Protein AF-A0A495V5G3-F1 (afdb_monomer_lite)

Organism: NCBI:txid69360

pLDDT: mean 82.04, std 15.67, range [50.41, 95.31]

Sequence (88 aa):
MPKTIFPVGERLYLEVRIGFLRREQTLSGWCRERGIAPCNARQALIGSWRGPKGQALKSELIQASGVEPLVVVPSDTDSLAEPGQAGQ

Structure (mmCIF, N/CA/C/O backbone):
data_AF-A0A495V5G3-F1
#
_entry.id   AF-A0A495V5G3-F1
#
loop_
_atom_site.group_PDB
_atom_site.id
_atom_site.type_symbol
_atom_site.label_atom_id
_atom_site.label_alt_id
_atom_site.label_comp_id
_atom_site.label_asym_id
_atom_site.label_entity_id
_atom_site.label_seq_id
_atom_site.pdbx_PDB_ins_code
_atom_site.Cartn_x
_atom_site.Cartn_y
_atom_site.Cartn_z
_atom_site.occupancy
_atom_site.B_iso_or_equiv
_atom_site.auth_seq_id
_atom_site.auth_comp_id
_atom_site.auth_asym_id
_atom_site.auth_atom_id
_atom_site.pdbx_PDB_model_num
ATOM 1 N N . MET A 1 1 ? -6.871 0.830 -28.572 1.00 53.84 1 MET A N 1
ATOM 2 C CA . MET A 1 1 ? -7.413 0.899 -27.193 1.00 53.84 1 MET A CA 1
ATOM 3 C C . MET A 1 1 ? -6.267 1.280 -26.266 1.00 53.84 1 MET A C 1
ATOM 5 O O . MET A 1 1 ? -5.238 0.616 -26.363 1.00 53.84 1 MET A O 1
ATOM 9 N N . PRO A 1 2 ? -6.374 2.337 -25.441 1.00 60.06 2 PRO A N 1
ATOM 10 C CA . PRO A 1 2 ? -5.305 2.688 -24.509 1.00 60.06 2 PRO A CA 1
ATOM 11 C C . PRO A 1 2 ? -5.107 1.552 -23.503 1.00 60.06 2 PRO A C 1
ATOM 13 O O . PRO A 1 2 ? -6.079 1.020 -22.960 1.00 60.06 2 PRO A O 1
ATOM 16 N N . LYS A 1 3 ? -3.853 1.149 -23.280 1.00 63.22 3 LYS A N 1
ATOM 17 C CA . LYS A 1 3 ? -3.539 0.114 -22.297 1.00 63.22 3 LYS A CA 1
ATOM 18 C C . LYS A 1 3 ? -3.297 0.782 -20.954 1.00 63.22 3 LYS A C 1
ATOM 20 O O . LYS A 1 3 ? -2.365 1.560 -20.776 1.00 63.22 3 LYS A O 1
ATOM 25 N N . THR A 1 4 ? -4.151 0.437 -20.010 1.00 68.94 4 THR A N 1
ATOM 26 C CA . THR A 1 4 ? -4.070 0.849 -18.617 1.00 68.94 4 THR A CA 1
ATOM 27 C C . THR A 1 4 ? -2.943 0.075 -17.930 1.00 68.94 4 THR A C 1
ATOM 29 O O . THR A 1 4 ? -3.039 -1.146 -17.782 1.00 68.94 4 THR A O 1
ATOM 32 N N . ILE A 1 5 ? -1.855 0.750 -17.547 1.00 71.00 5 ILE A N 1
ATOM 33 C CA . ILE A 1 5 ? -0.681 0.116 -16.929 1.00 71.00 5 ILE A CA 1
ATOM 34 C C . ILE A 1 5 ? -0.450 0.729 -15.551 1.00 71.00 5 ILE A C 1
ATOM 36 O O . ILE A 1 5 ? -0.238 1.928 -15.406 1.00 71.00 5 ILE A O 1
ATOM 40 N N . PHE A 1 6 ? -0.447 -0.103 -14.515 1.00 70.69 6 PHE A N 1
ATOM 41 C CA . PHE A 1 6 ? 0.012 0.330 -13.200 1.00 70.69 6 PHE A CA 1
ATOM 42 C C . PHE A 1 6 ? 1.541 0.246 -13.123 1.00 70.69 6 PHE A C 1
ATOM 44 O O . PHE A 1 6 ? 2.120 -0.696 -13.677 1.00 70.69 6 PHE A O 1
ATOM 51 N N . PRO A 1 7 ? 2.209 1.171 -12.406 1.00 73.12 7 PRO A N 1
ATOM 52 C CA . PRO A 1 7 ? 3.618 1.004 -12.082 1.00 73.12 7 PRO A CA 1
ATOM 53 C C . PRO A 1 7 ? 3.838 -0.334 -11.364 1.00 73.12 7 PRO A C 1
ATOM 55 O O . PRO A 1 7 ? 2.939 -0.873 -10.717 1.00 73.12 7 PRO A O 1
ATOM 58 N N . VAL A 1 8 ? 5.036 -0.898 -11.497 1.00 77.12 8 VAL A N 1
ATOM 59 C CA . VAL A 1 8 ? 5.399 -2.195 -10.908 1.00 77.12 8 VAL A CA 1
ATOM 60 C C . VAL A 1 8 ? 6.473 -2.025 -9.837 1.00 77.12 8 VAL A C 1
ATOM 62 O O . VAL A 1 8 ? 7.218 -1.044 -9.834 1.00 77.12 8 VAL A O 1
ATOM 65 N N . GLY A 1 9 ? 6.566 -2.990 -8.922 1.00 86.19 9 GLY A N 1
ATOM 66 C CA . GLY A 1 9 ? 7.667 -3.048 -7.964 1.00 86.19 9 GLY A CA 1
ATOM 67 C C . GLY A 1 9 ? 7.641 -1.920 -6.927 1.00 86.19 9 GLY A C 1
ATOM 68 O O . GLY A 1 9 ? 6.590 -1.539 -6.409 1.00 86.19 9 GLY A O 1
ATOM 69 N N . GLU A 1 10 ? 8.825 -1.382 -6.631 1.00 88.31 10 GLU A N 1
ATOM 70 C CA . GLU A 1 10 ? 9.044 -0.288 -5.672 1.00 88.31 10 GLU A CA 1
ATOM 71 C C . GLU A 1 10 ? 8.214 0.961 -6.013 1.00 88.31 10 GLU A C 1
ATOM 73 O O . GLU A 1 10 ? 7.691 1.631 -5.122 1.00 88.31 10 GLU A O 1
ATOM 78 N N . ARG A 1 11 ? 8.040 1.254 -7.311 1.00 89.75 11 ARG A N 1
ATOM 79 C CA . ARG A 1 11 ? 7.304 2.439 -7.758 1.00 89.75 11 ARG A CA 1
ATOM 80 C C . ARG A 1 11 ? 5.834 2.362 -7.364 1.00 89.75 11 ARG A C 1
ATOM 82 O O . ARG A 1 11 ? 5.305 3.336 -6.843 1.00 89.75 11 ARG A O 1
ATOM 89 N N . LEU A 1 12 ? 5.201 1.200 -7.535 1.00 90.06 12 LEU A N 1
ATOM 90 C CA . LEU A 1 12 ? 3.813 0.996 -7.118 1.00 90.06 12 LEU A CA 1
ATOM 91 C C . LEU A 1 12 ? 3.635 1.218 -5.618 1.00 90.06 12 LEU A C 1
ATOM 93 O O . LEU A 1 12 ? 2.679 1.853 -5.189 1.00 90.06 12 LEU A O 1
ATOM 97 N N . TYR A 1 13 ? 4.575 0.709 -4.822 1.00 92.19 13 TYR A N 1
ATOM 98 C CA . TYR A 1 13 ? 4.552 0.878 -3.375 1.00 92.19 13 TYR A CA 1
ATOM 99 C C . TYR A 1 13 ? 4.596 2.356 -2.963 1.00 92.19 13 TYR A C 1
ATOM 101 O O . TYR A 1 13 ? 3.839 2.769 -2.082 1.00 92.19 13 TYR A O 1
ATOM 109 N N . LEU A 1 14 ? 5.440 3.162 -3.612 1.00 92.31 14 LEU A N 1
ATOM 110 C CA . LEU A 1 14 ? 5.522 4.599 -3.348 1.00 92.31 14 LEU A CA 1
ATOM 111 C C . LEU A 1 14 ? 4.238 5.334 -3.745 1.00 92.31 14 LEU A C 1
ATOM 113 O O . LEU A 1 14 ? 3.713 6.086 -2.927 1.00 92.31 14 LEU A O 1
ATOM 117 N N . GLU A 1 15 ? 3.699 5.079 -4.940 1.00 92.44 15 GLU A N 1
ATOM 118 C CA . GLU A 1 15 ? 2.446 5.706 -5.395 1.00 92.44 15 GLU A CA 1
ATOM 119 C C . GLU A 1 15 ? 1.281 5.367 -4.454 1.00 92.44 15 GLU A C 1
ATOM 121 O O . GLU A 1 15 ? 0.531 6.252 -4.047 1.00 92.44 15 GLU A O 1
ATOM 126 N N . VAL A 1 16 ? 1.180 4.108 -4.012 1.00 93.69 16 VAL A N 1
ATOM 127 C CA . VAL A 1 16 ? 0.157 3.680 -3.045 1.00 93.69 16 VAL A CA 1
ATOM 128 C C . VAL A 1 16 ? 0.306 4.428 -1.722 1.00 93.69 16 VAL A C 1
ATOM 130 O O . VAL A 1 16 ? -0.683 4.916 -1.175 1.00 93.69 16 VAL A O 1
ATOM 133 N N . ARG A 1 17 ? 1.533 4.586 -1.210 1.00 93.38 17 ARG A N 1
ATOM 134 C CA . ARG A 1 17 ? 1.775 5.372 0.011 1.00 93.38 17 ARG A CA 1
ATOM 135 C C . ARG A 1 17 ? 1.379 6.835 -0.153 1.00 93.38 17 ARG A C 1
ATOM 137 O O . ARG A 1 17 ? 0.765 7.383 0.757 1.00 93.38 17 ARG A O 1
ATOM 144 N N . ILE A 1 18 ? 1.713 7.450 -1.284 1.00 93.56 18 ILE A N 1
ATOM 145 C CA . ILE A 1 18 ? 1.330 8.834 -1.589 1.00 93.56 18 ILE A CA 1
ATOM 146 C C . ILE A 1 18 ? -0.197 8.952 -1.672 1.00 93.56 18 ILE A C 1
ATOM 148 O O . ILE A 1 18 ? -0.760 9.893 -1.118 1.00 93.56 18 ILE A O 1
ATOM 152 N N . GLY A 1 19 ? -0.875 7.986 -2.298 1.00 94.00 19 GLY A N 1
ATOM 153 C CA . GLY A 1 19 ? -2.336 7.940 -2.395 1.00 94.00 19 GLY A CA 1
ATOM 154 C C . GLY A 1 19 ? -3.023 7.890 -1.030 1.00 94.00 19 GLY A C 1
ATOM 155 O O . GLY A 1 19 ? -3.955 8.652 -0.787 1.00 94.00 19 GLY A O 1
ATOM 156 N N . PHE A 1 20 ? -2.505 7.081 -0.101 1.00 94.75 20 PHE A N 1
ATOM 157 C CA . PHE A 1 20 ? -2.982 7.089 1.285 1.00 94.75 20 PHE A CA 1
ATOM 158 C C . PHE A 1 20 ? -2.775 8.455 1.954 1.00 94.75 20 PHE A C 1
ATOM 160 O O . PHE A 1 20 ? -3.723 8.996 2.520 1.00 94.75 20 PHE A O 1
ATOM 167 N N . LEU A 1 21 ? -1.582 9.051 1.828 1.00 93.19 21 LEU A N 1
ATOM 168 C CA . LEU A 1 21 ? -1.281 10.354 2.438 1.00 93.19 21 LEU A CA 1
ATOM 169 C C . LEU A 1 21 ? -2.188 11.478 1.919 1.00 93.19 21 LEU A C 1
ATOM 171 O O . LEU A 1 21 ? -2.613 12.323 2.700 1.00 93.19 21 LEU A O 1
ATOM 175 N N . ARG A 1 22 ? -2.535 11.468 0.626 1.00 94.06 22 ARG A N 1
ATOM 176 C CA . ARG A 1 22 ? -3.494 12.420 0.031 1.00 94.06 22 ARG A CA 1
ATOM 177 C C . ARG A 1 22 ? -4.897 12.327 0.634 1.00 94.06 22 ARG A C 1
ATOM 179 O O . ARG A 1 22 ? -5.667 13.269 0.504 1.00 94.06 22 ARG A O 1
ATOM 186 N N . ARG A 1 23 ? -5.231 11.197 1.256 1.00 91.50 23 ARG A N 1
ATOM 187 C CA . ARG A 1 23 ? -6.521 10.922 1.905 1.00 91.50 23 ARG A CA 1
ATOM 188 C C . ARG A 1 23 ? -6.444 11.063 3.426 1.00 91.50 23 ARG A C 1
ATOM 190 O O . ARG A 1 23 ? -7.300 10.525 4.117 1.00 91.50 23 ARG A O 1
ATOM 197 N N . GLU A 1 24 ? -5.387 11.700 3.936 1.00 93.19 24 GLU A N 1
ATOM 198 C CA . GLU A 1 24 ? -5.115 11.848 5.374 1.00 93.19 24 GLU A CA 1
ATOM 199 C C . GLU A 1 24 ? -5.036 10.503 6.124 1.00 93.19 24 GLU A C 1
ATOM 201 O O . GLU A 1 24 ? -5.156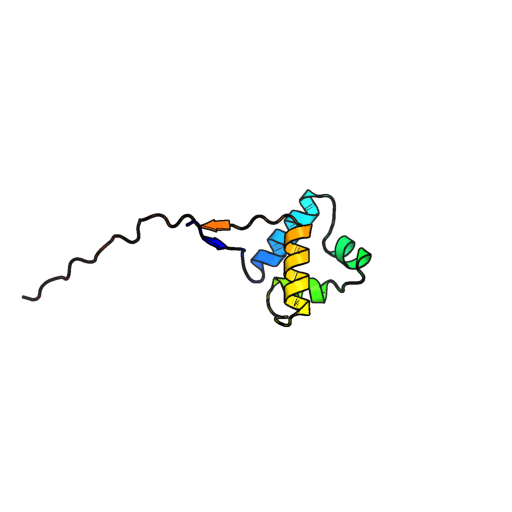 10.435 7.346 1.00 93.19 24 GLU A O 1
ATOM 206 N N . GLN A 1 25 ? -4.780 9.412 5.397 1.00 93.19 25 GLN A N 1
ATOM 207 C CA . GLN A 1 25 ? -4.602 8.077 5.949 1.00 93.19 25 GLN A CA 1
ATOM 208 C C . GLN A 1 25 ? -3.158 7.614 5.719 1.00 93.19 25 GLN A C 1
ATOM 210 O O . GLN A 1 25 ? -2.435 8.102 4.853 1.00 93.19 25 GLN A O 1
ATOM 215 N N . THR A 1 26 ? -2.685 6.650 6.504 1.00 94.75 26 THR A N 1
ATOM 216 C CA . THR A 1 26 ? -1.374 6.031 6.274 1.00 94.75 26 THR A CA 1
ATOM 217 C C . THR A 1 26 ? -1.550 4.575 5.886 1.00 94.75 26 THR A C 1
ATOM 219 O O . THR A 1 26 ? -2.449 3.901 6.384 1.00 94.75 26 THR A O 1
ATOM 222 N N . LEU A 1 27 ? -0.644 4.061 5.050 1.00 93.06 27 LEU A N 1
ATOM 223 C CA . LEU A 1 27 ? -0.616 2.637 4.707 1.00 93.06 27 LEU A CA 1
ATOM 224 C C . LEU A 1 27 ? -0.584 1.760 5.971 1.00 93.06 27 LEU A C 1
ATOM 226 O O . LEU A 1 27 ? -1.286 0.758 6.046 1.00 93.06 27 LEU A O 1
ATOM 230 N N . SER A 1 28 ? 0.199 2.155 6.979 1.00 92.75 28 SER A N 1
ATOM 231 C CA . SER A 1 28 ? 0.287 1.448 8.260 1.00 92.75 28 SER A CA 1
ATOM 232 C C . SER A 1 28 ? -1.018 1.506 9.059 1.00 92.75 28 SER A C 1
ATOM 234 O O . SER A 1 28 ? -1.387 0.506 9.668 1.00 92.75 28 SER A O 1
ATOM 236 N N . GLY A 1 29 ? -1.723 2.643 9.044 1.00 94.88 29 GLY A N 1
ATOM 237 C CA . GLY A 1 29 ? -3.040 2.793 9.671 1.00 94.88 29 GLY A CA 1
ATOM 238 C C . GLY A 1 29 ? -4.078 1.878 9.026 1.00 94.88 29 GLY A C 1
ATOM 239 O O . GLY A 1 29 ? -4.687 1.068 9.716 1.00 94.88 29 GLY A O 1
ATOM 240 N N . TRP A 1 30 ? -4.164 1.903 7.695 1.00 95.06 30 TRP A N 1
ATOM 241 C CA . TRP A 1 30 ? -5.046 1.017 6.932 1.00 95.06 30 TRP A CA 1
ATOM 242 C C . TRP A 1 30 ? -4.730 -0.469 7.174 1.00 95.06 30 TRP A C 1
ATOM 244 O O . TRP A 1 30 ? -5.621 -1.294 7.367 1.00 95.06 30 TRP A O 1
ATOM 254 N N . CYS A 1 31 ? -3.440 -0.818 7.227 1.00 95.12 31 CYS A N 1
ATOM 255 C CA . CYS A 1 31 ? -2.995 -2.171 7.555 1.00 95.12 31 CYS A CA 1
ATOM 256 C C . CYS A 1 31 ? -3.429 -2.588 8.970 1.00 95.12 31 CYS A C 1
ATOM 258 O O . CYS A 1 31 ? -3.921 -3.701 9.154 1.00 95.12 31 CYS A O 1
ATOM 260 N N . ARG A 1 32 ? -3.295 -1.697 9.962 1.00 95.31 32 ARG A N 1
ATOM 261 C CA . ARG A 1 32 ? -3.693 -1.954 11.354 1.00 95.31 32 ARG A CA 1
ATOM 262 C C . ARG A 1 32 ? -5.195 -2.200 11.484 1.00 95.31 32 ARG A C 1
ATOM 264 O O . ARG A 1 32 ? -5.579 -3.141 12.170 1.00 95.31 32 ARG A O 1
ATOM 271 N N . GLU A 1 33 ? -6.020 -1.400 10.814 1.00 94.62 33 GLU A N 1
ATOM 272 C CA . GLU A 1 33 ? -7.486 -1.542 10.823 1.00 94.62 33 GLU A CA 1
ATOM 273 C C . GLU A 1 33 ? -7.948 -2.901 10.279 1.00 94.62 33 GLU A C 1
ATOM 275 O O . GLU A 1 33 ? -8.942 -3.453 10.742 1.00 94.62 33 GLU A O 1
ATOM 280 N N . ARG A 1 34 ? -7.197 -3.471 9.330 1.00 93.62 34 ARG A N 1
ATOM 281 C CA . ARG A 1 34 ? -7.509 -4.756 8.686 1.00 93.62 34 ARG A CA 1
ATOM 282 C C . ARG A 1 34 ? -6.747 -5.952 9.258 1.00 93.62 34 ARG A C 1
ATOM 284 O O . ARG A 1 34 ? -6.886 -7.059 8.745 1.00 93.62 34 ARG A O 1
ATOM 291 N N . GLY A 1 35 ? -5.916 -5.749 10.283 1.00 94.69 35 GLY A N 1
ATOM 292 C CA . GLY A 1 35 ? -5.070 -6.808 10.847 1.00 94.69 35 GLY A CA 1
ATOM 293 C C . GLY A 1 35 ? -4.007 -7.334 9.873 1.00 94.69 35 GLY A C 1
ATOM 294 O O . GLY A 1 35 ? -3.565 -8.477 9.981 1.00 94.69 35 GLY A O 1
ATOM 295 N N . ILE A 1 36 ? -3.600 -6.518 8.899 1.00 94.56 36 ILE A N 1
ATOM 296 C CA . ILE A 1 36 ? -2.609 -6.874 7.883 1.00 94.56 36 ILE A CA 1
ATOM 297 C C . ILE A 1 36 ? -1.234 -6.389 8.336 1.00 94.56 36 ILE A C 1
ATOM 299 O O . ILE A 1 36 ? -1.057 -5.246 8.751 1.00 94.56 36 ILE A O 1
ATOM 303 N N . ALA A 1 37 ? -0.221 -7.244 8.216 1.00 94.38 37 ALA A N 1
ATOM 304 C CA . ALA A 1 37 ? 1.152 -6.837 8.481 1.00 94.38 37 ALA A CA 1
ATOM 305 C C . ALA A 1 37 ? 1.673 -5.911 7.355 1.00 94.38 37 ALA A C 1
ATOM 307 O O . ALA A 1 37 ? 1.579 -6.278 6.177 1.00 94.38 37 ALA A O 1
ATOM 308 N N . PRO A 1 38 ? 2.305 -4.761 7.665 1.00 92.50 38 PRO A N 1
ATOM 309 C CA . PRO A 1 38 ? 2.847 -3.847 6.650 1.00 92.50 38 PRO A CA 1
ATOM 310 C C . PRO A 1 38 ? 3.871 -4.502 5.709 1.00 92.50 38 PRO A C 1
ATOM 312 O O . PRO A 1 38 ? 3.969 -4.144 4.534 1.00 92.50 38 PRO A O 1
ATOM 315 N N . CYS A 1 39 ? 4.610 -5.505 6.196 1.00 92.38 39 CYS A N 1
ATOM 316 C CA . CYS A 1 39 ? 5.539 -6.288 5.383 1.00 92.38 39 CYS A CA 1
ATOM 317 C C . CYS A 1 39 ? 4.824 -7.089 4.282 1.00 92.38 39 CYS A C 1
ATOM 319 O O . CYS A 1 39 ? 5.364 -7.215 3.183 1.00 92.38 39 CYS A O 1
ATOM 321 N N . ASN A 1 40 ? 3.606 -7.575 4.534 1.00 92.56 40 ASN A N 1
ATOM 322 C CA . ASN A 1 40 ? 2.798 -8.292 3.548 1.00 92.56 40 ASN A CA 1
ATOM 323 C C . ASN A 1 40 ? 2.242 -7.330 2.498 1.00 92.56 40 ASN A C 1
ATOM 325 O O . ASN A 1 40 ? 2.289 -7.638 1.309 1.00 92.56 40 ASN A O 1
ATOM 329 N N . ALA A 1 41 ? 1.797 -6.141 2.920 1.00 92.94 41 ALA A N 1
ATOM 330 C CA . ALA A 1 41 ? 1.380 -5.084 2.001 1.00 92.94 41 ALA A CA 1
ATOM 331 C C . ALA A 1 41 ? 2.528 -4.680 1.062 1.00 92.94 41 ALA A C 1
ATOM 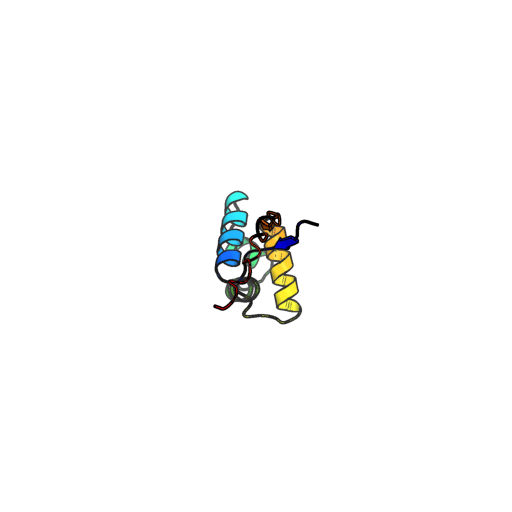333 O O . ALA A 1 41 ? 2.348 -4.644 -0.156 1.00 92.94 41 ALA A O 1
ATOM 334 N N . ARG A 1 42 ? 3.742 -4.473 1.598 1.00 93.31 42 ARG A N 1
ATOM 335 C CA . ARG A 1 42 ? 4.928 -4.196 0.771 1.00 93.31 42 ARG A CA 1
ATOM 336 C C . ARG A 1 42 ? 5.215 -5.343 -0.197 1.00 93.31 42 ARG A C 1
ATOM 338 O O . ARG A 1 42 ? 5.381 -5.088 -1.383 1.00 93.31 42 ARG A O 1
ATOM 345 N N . GLN A 1 43 ? 5.246 -6.590 0.276 1.00 93.06 43 GLN A N 1
ATOM 346 C CA . GLN A 1 43 ? 5.530 -7.760 -0.565 1.00 93.06 43 GLN A CA 1
ATOM 347 C C . GLN A 1 43 ? 4.507 -7.962 -1.693 1.00 93.06 43 GLN A C 1
ATOM 349 O O . GLN A 1 43 ? 4.900 -8.331 -2.803 1.00 93.06 43 GLN A O 1
ATOM 354 N N . ALA A 1 44 ? 3.226 -7.696 -1.430 1.00 93.25 44 ALA A N 1
ATOM 355 C CA . ALA A 1 44 ? 2.164 -7.730 -2.433 1.00 93.25 44 ALA A CA 1
ATOM 356 C C . ALA A 1 44 ? 2.358 -6.639 -3.501 1.00 93.25 44 ALA A C 1
ATOM 358 O O . ALA A 1 44 ? 2.288 -6.919 -4.699 1.00 93.25 44 ALA A O 1
ATOM 359 N N . LEU A 1 45 ? 2.675 -5.409 -3.082 1.00 91.38 45 LEU A N 1
ATOM 360 C CA . LEU A 1 45 ? 2.862 -4.266 -3.982 1.00 91.38 45 LEU A CA 1
ATOM 361 C C . LEU A 1 45 ? 4.122 -4.391 -4.848 1.00 91.38 45 LEU A C 1
ATOM 363 O O . LEU A 1 45 ? 4.058 -4.166 -6.057 1.00 91.38 45 LEU A O 1
ATOM 367 N N . ILE A 1 46 ? 5.246 -4.822 -4.269 1.00 92.06 46 ILE A N 1
ATOM 368 C CA . ILE A 1 46 ? 6.494 -5.011 -5.026 1.00 92.06 46 ILE A CA 1
ATOM 369 C C . ILE A 1 46 ? 6.471 -6.265 -5.918 1.00 92.06 46 ILE A C 1
ATOM 371 O O . ILE A 1 46 ? 7.362 -6.452 -6.741 1.00 92.06 46 ILE A O 1
ATOM 375 N N . GLY A 1 47 ? 5.464 -7.132 -5.766 1.00 87.69 47 GLY A N 1
ATOM 376 C CA . GLY A 1 47 ? 5.315 -8.356 -6.556 1.00 87.69 47 GLY A CA 1
ATOM 377 C C . GLY A 1 47 ? 6.182 -9.532 -6.094 1.00 87.69 47 GLY A C 1
ATOM 378 O O . GLY A 1 47 ? 6.364 -10.479 -6.863 1.00 87.69 47 GLY A O 1
ATOM 379 N N . SER A 1 48 ? 6.696 -9.481 -4.858 1.00 90.56 48 SER A N 1
ATOM 380 C CA . SER A 1 48 ? 7.389 -10.605 -4.210 1.00 90.56 48 SER A CA 1
ATOM 381 C C . SER A 1 48 ? 6.390 -11.693 -3.794 1.00 90.56 48 SER A C 1
ATOM 383 O O . SER A 1 48 ? 6.641 -12.884 -3.960 1.00 90.56 48 SER A O 1
ATOM 385 N N . TRP A 1 49 ? 5.189 -11.295 -3.355 1.00 89.62 49 TRP A N 1
ATOM 386 C CA . TRP A 1 49 ? 4.115 -12.229 -3.021 1.00 89.62 49 TRP A CA 1
ATOM 387 C C . TRP A 1 49 ? 3.103 -12.355 -4.166 1.00 89.62 49 TRP A C 1
ATOM 389 O O . TRP A 1 49 ? 2.166 -11.567 -4.283 1.00 89.62 49 TRP A O 1
ATOM 399 N N . ARG A 1 50 ? 3.293 -13.368 -5.022 1.00 85.69 50 ARG A N 1
ATOM 400 C CA . ARG A 1 50 ? 2.474 -13.594 -6.233 1.00 85.69 50 ARG A CA 1
ATOM 401 C C . ARG A 1 50 ? 1.304 -14.568 -6.059 1.00 85.69 50 ARG A C 1
ATOM 403 O O . ARG A 1 50 ? 0.616 -14.857 -7.033 1.00 85.69 50 ARG A O 1
ATOM 410 N N . GLY A 1 51 ? 1.078 -15.080 -4.849 1.00 90.94 51 GLY A N 1
ATOM 411 C CA . GLY A 1 51 ? -0.040 -15.983 -4.565 1.00 90.94 51 GLY A CA 1
ATOM 412 C C . GLY A 1 51 ? 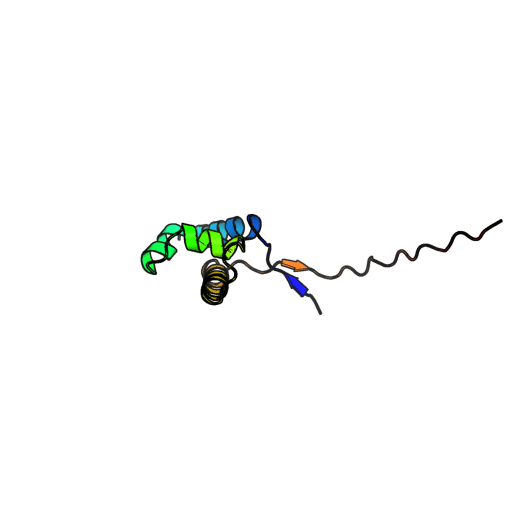-1.409 -15.289 -4.674 1.00 90.94 51 GLY A C 1
ATOM 413 O O . GLY A 1 51 ? -1.471 -14.059 -4.658 1.00 90.94 51 GLY A O 1
ATOM 414 N N . PRO A 1 52 ? -2.521 -16.048 -4.709 1.00 92.00 52 PRO A N 1
ATOM 415 C CA . PRO A 1 52 ? -3.871 -15.496 -4.874 1.00 92.00 52 PRO A CA 1
ATOM 416 C C . PRO A 1 52 ? -4.224 -14.455 -3.801 1.00 92.00 52 PRO A C 1
ATOM 418 O O . PRO A 1 52 ? -4.777 -13.405 -4.114 1.00 92.00 52 PRO A O 1
ATOM 421 N N . LYS A 1 53 ? -3.810 -14.688 -2.547 1.00 90.12 53 LYS A N 1
ATOM 422 C CA . LYS A 1 53 ? -3.981 -13.727 -1.444 1.00 90.12 53 LYS A CA 1
ATOM 423 C C . LYS A 1 53 ? -3.155 -12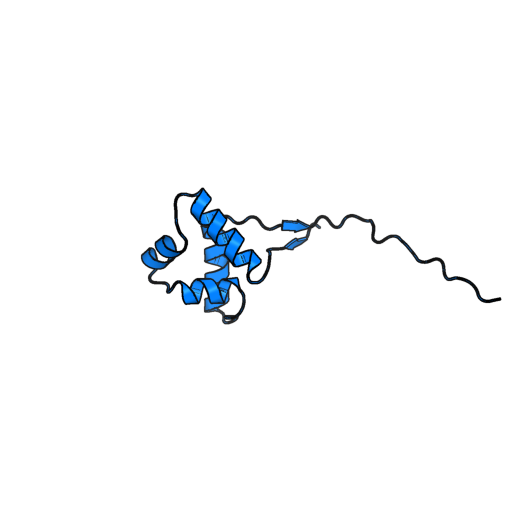.448 -1.628 1.00 90.12 53 LYS A C 1
ATOM 425 O O . LYS A 1 53 ? -3.641 -11.367 -1.324 1.00 90.12 53 LYS A O 1
ATOM 430 N N . GLY A 1 54 ? -1.930 -12.560 -2.144 1.00 91.69 54 GLY A N 1
ATOM 431 C CA . GLY A 1 54 ? -1.067 -11.409 -2.417 1.00 91.69 54 GLY A CA 1
ATOM 432 C C . GLY A 1 54 ? -1.603 -10.545 -3.557 1.00 91.69 54 GLY A C 1
ATOM 433 O O . GLY A 1 54 ? -1.602 -9.323 -3.452 1.00 91.69 54 GLY A O 1
ATOM 434 N N . GLN A 1 55 ? -2.137 -11.172 -4.610 1.00 91.50 55 GLN A N 1
ATOM 435 C CA . GLN A 1 55 ? -2.790 -10.460 -5.713 1.00 91.50 55 GLN A CA 1
ATOM 436 C C . GLN A 1 55 ? -4.080 -9.766 -5.264 1.00 91.50 55 GLN A C 1
ATOM 438 O O . GLN A 1 55 ? -4.285 -8.605 -5.604 1.00 91.50 55 GLN A O 1
ATOM 443 N N . ALA A 1 56 ? -4.910 -10.436 -4.457 1.00 93.25 56 ALA A N 1
ATOM 444 C CA . ALA A 1 56 ? -6.106 -9.824 -3.879 1.00 93.25 56 ALA A CA 1
ATOM 445 C C . ALA A 1 56 ? -5.744 -8.605 -3.015 1.00 93.25 56 ALA A C 1
ATOM 447 O O . ALA A 1 56 ? -6.262 -7.512 -3.237 1.00 93.25 56 ALA A O 1
ATOM 448 N N . LEU A 1 57 ? -4.763 -8.759 -2.118 1.00 94.19 57 LEU A N 1
ATOM 449 C CA . LEU A 1 57 ? -4.273 -7.671 -1.274 1.00 94.19 57 LEU A CA 1
ATOM 450 C C . LEU A 1 57 ? -3.717 -6.502 -2.098 1.00 94.19 57 LEU A C 1
ATOM 452 O O . LEU A 1 57 ? -3.974 -5.341 -1.787 1.00 94.19 57 LEU A O 1
ATOM 456 N N . LYS A 1 58 ? -2.964 -6.793 -3.162 1.00 92.69 58 LYS A N 1
ATOM 457 C CA . LYS A 1 58 ? -2.455 -5.772 -4.081 1.00 92.69 58 LYS A CA 1
ATOM 458 C C . LYS A 1 58 ? -3.599 -4.974 -4.711 1.00 92.69 58 LYS A C 1
ATOM 460 O O . LYS A 1 58 ? -3.530 -3.747 -4.720 1.00 92.69 58 LYS A O 1
ATOM 465 N N . SER A 1 59 ? -4.634 -5.645 -5.212 1.00 91.38 59 SER A N 1
ATOM 466 C CA . SER A 1 59 ? -5.802 -4.983 -5.802 1.00 91.38 59 SER A CA 1
ATOM 467 C C . SER A 1 59 ? -6.535 -4.105 -4.788 1.00 91.38 59 SER A C 1
ATOM 469 O O . SER A 1 59 ? -6.841 -2.954 -5.094 1.00 91.38 59 SER A O 1
ATOM 471 N N . GLU A 1 60 ? -6.739 -4.599 -3.565 1.00 93.88 60 GLU A N 1
ATOM 472 C CA . GLU A 1 60 ? -7.353 -3.815 -2.486 1.00 93.88 60 GLU A CA 1
ATOM 473 C C . GLU A 1 60 ? -6.534 -2.566 -2.142 1.00 93.88 60 GLU A C 1
ATOM 475 O O . GLU A 1 60 ? -7.097 -1.489 -1.969 1.00 93.88 60 GLU A O 1
ATOM 480 N N . LEU A 1 61 ? -5.204 -2.680 -2.078 1.00 93.50 61 LEU A N 1
ATOM 481 C CA . LEU A 1 61 ? -4.313 -1.555 -1.781 1.00 93.50 61 LEU A CA 1
ATOM 482 C C . LEU A 1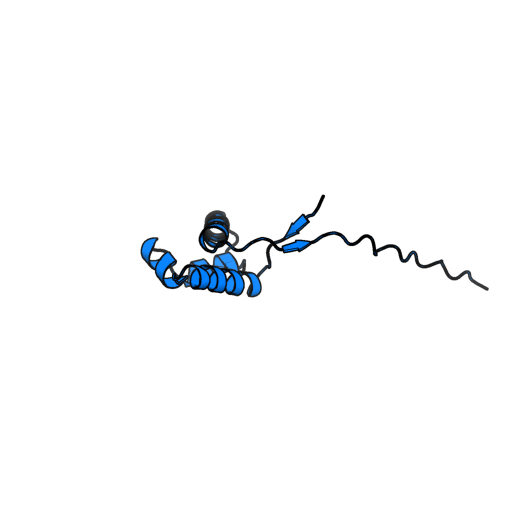 61 ? -4.332 -0.485 -2.877 1.00 93.50 61 LEU A C 1
ATOM 484 O O . LEU A 1 61 ? -4.342 0.708 -2.568 1.00 93.50 61 LEU A O 1
ATOM 488 N N . ILE A 1 62 ? -4.352 -0.889 -4.150 1.00 92.50 62 ILE A N 1
ATOM 489 C CA . ILE A 1 62 ? -4.471 0.040 -5.284 1.00 92.50 62 ILE A CA 1
ATOM 490 C C . ILE A 1 62 ? -5.812 0.779 -5.211 1.00 92.50 62 ILE A C 1
ATOM 492 O O . ILE A 1 62 ? -5.845 2.005 -5.306 1.00 92.50 62 ILE A O 1
ATOM 496 N N . GLN A 1 63 ? -6.902 0.051 -4.958 1.00 92.00 63 GLN A N 1
ATOM 497 C CA . GLN A 1 63 ? -8.237 0.634 -4.846 1.00 92.00 63 GLN A CA 1
ATOM 498 C C . GLN A 1 63 ? -8.357 1.583 -3.644 1.00 92.00 63 GLN A C 1
ATOM 500 O O . GLN A 1 63 ? -8.867 2.692 -3.785 1.00 92.00 63 GLN A O 1
ATOM 505 N N . ALA A 1 64 ? -7.857 1.179 -2.473 1.00 93.06 64 ALA A N 1
ATOM 506 C CA . ALA A 1 64 ? -7.932 1.969 -1.246 1.00 93.06 64 ALA A CA 1
ATOM 507 C C . ALA A 1 64 ? -7.071 3.239 -1.304 1.00 93.06 64 ALA A C 1
ATOM 509 O O . ALA A 1 64 ? -7.485 4.293 -0.825 1.00 93.06 64 ALA A O 1
ATOM 510 N N . SER A 1 65 ? -5.887 3.160 -1.918 1.00 93.25 65 SER A N 1
ATOM 511 C CA . SER A 1 65 ? -5.026 4.334 -2.108 1.00 93.25 65 SER A CA 1
ATOM 512 C C . SER A 1 65 ? -5.553 5.292 -3.177 1.00 93.25 65 SER A C 1
ATOM 514 O O . SER A 1 65 ? -5.242 6.483 -3.140 1.00 93.25 65 SER A O 1
ATOM 516 N N . GLY A 1 66 ? -6.381 4.809 -4.108 1.00 90.12 66 GLY A N 1
ATOM 517 C CA . GLY A 1 66 ? -6.850 5.591 -5.248 1.00 90.12 66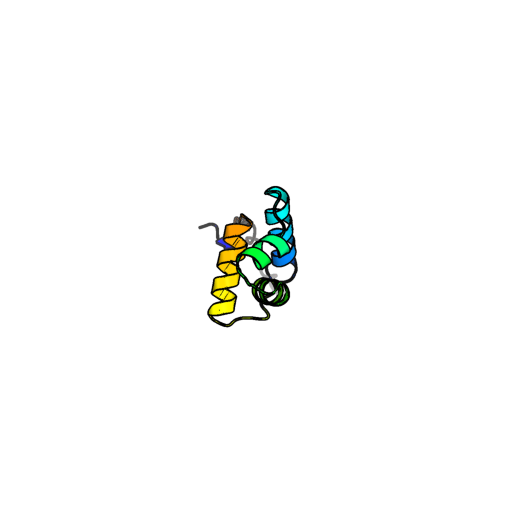 GLY A CA 1
ATOM 518 C C . GLY A 1 66 ? -5.731 5.923 -6.229 1.00 90.12 66 GLY A C 1
ATOM 519 O O . GLY A 1 66 ? -5.732 7.005 -6.812 1.00 90.12 66 GLY A O 1
ATOM 520 N N . VAL A 1 67 ? -4.748 5.028 -6.360 1.00 88.38 67 VAL A N 1
ATOM 521 C CA . VAL A 1 67 ? -3.733 5.135 -7.409 1.00 88.38 67 VAL A CA 1
ATOM 522 C C . VAL A 1 67 ? -4.416 4.912 -8.748 1.00 88.38 67 VAL A C 1
ATOM 524 O O . VAL A 1 67 ? -4.953 3.838 -9.013 1.00 88.38 67 VAL A O 1
ATOM 527 N N . GLU A 1 68 ? -4.364 5.935 -9.591 1.00 80.31 68 GLU A N 1
ATOM 528 C CA . GLU A 1 68 ? -4.826 5.852 -10.967 1.00 80.31 68 GLU A CA 1
ATOM 529 C C . GLU A 1 68 ? -3.775 5.109 -11.802 1.00 80.31 68 GLU A C 1
ATOM 531 O O . GLU A 1 68 ? -2.565 5.324 -11.640 1.00 80.31 68 GLU A O 1
ATOM 536 N N . PRO A 1 69 ? -4.201 4.217 -12.699 1.00 74.25 69 PRO A N 1
ATOM 537 C CA . PRO A 1 69 ? -3.285 3.610 -13.641 1.00 74.25 69 PRO A CA 1
ATOM 538 C C . PRO A 1 69 ? -2.715 4.655 -14.596 1.00 74.25 69 PRO A C 1
ATOM 540 O O . PRO A 1 69 ? -3.415 5.562 -15.048 1.00 74.25 69 PRO A O 1
ATOM 543 N N . LEU A 1 70 ? -1.451 4.481 -14.976 1.00 71.19 70 LEU A N 1
ATOM 544 C CA . LEU A 1 70 ? -0.877 5.269 -16.053 1.00 71.19 70 LEU A CA 1
ATOM 545 C C . LEU A 1 70 ? -1.541 4.831 -17.358 1.00 71.19 70 LEU A C 1
ATOM 547 O O . LEU A 1 70 ? -1.460 3.670 -17.775 1.00 71.19 70 LEU A O 1
ATOM 551 N N . VAL A 1 71 ? -2.227 5.773 -17.993 1.00 66.38 71 VAL A N 1
ATOM 552 C CA . VAL A 1 71 ? -2.744 5.598 -19.344 1.00 66.38 71 VAL A CA 1
ATOM 553 C C . VAL A 1 71 ? -1.567 5.789 -20.287 1.00 66.38 71 VAL A C 1
ATOM 555 O O . VAL A 1 71 ? -1.132 6.913 -20.530 1.00 66.38 71 VAL A O 1
ATOM 558 N N . VAL A 1 72 ? -1.032 4.686 -20.809 1.00 59.97 72 VAL A N 1
ATOM 559 C CA . VAL A 1 72 ? -0.106 4.770 -21.935 1.00 59.97 72 VAL A CA 1
ATOM 560 C C . VAL A 1 72 ? -0.969 4.895 -23.179 1.00 59.97 72 VAL A C 1
ATOM 562 O O . VAL A 1 72 ? -1.592 3.929 -23.629 1.00 59.97 72 VAL A O 1
ATOM 565 N N . VAL A 1 73 ? -1.051 6.115 -23.705 1.00 56.53 73 VAL A N 1
ATOM 566 C CA . VAL A 1 73 ? -1.471 6.303 -25.088 1.00 56.53 73 VAL A CA 1
ATOM 567 C C . VAL A 1 73 ? -0.355 5.723 -25.956 1.00 56.53 73 VAL A C 1
ATOM 569 O O . VAL A 1 73 ? 0.799 6.119 -25.782 1.00 56.53 73 VAL A O 1
ATOM 572 N N . PRO A 1 74 ? -0.629 4.732 -26.821 1.00 53.94 74 PRO A N 1
ATOM 573 C CA . PRO A 1 74 ? 0.331 4.382 -27.850 1.00 53.94 74 PRO A CA 1
ATOM 574 C C . PRO A 1 74 ? 0.432 5.609 -28.758 1.00 53.94 74 PRO A C 1
ATOM 576 O O . PRO A 1 74 ? -0.457 5.856 -29.563 1.00 53.94 74 PRO A O 1
ATOM 579 N N . SER A 1 75 ? 1.448 6.443 -28.553 1.00 51.72 75 SER A N 1
ATOM 580 C CA . SER A 1 75 ? 1.814 7.440 -29.549 1.00 51.72 75 SER A CA 1
ATOM 581 C C . SER A 1 75 ? 2.233 6.661 -30.790 1.00 51.72 75 SER A C 1
ATOM 583 O O . SER A 1 75 ? 3.176 5.875 -30.712 1.00 51.72 75 SER A O 1
ATOM 585 N N . ASP A 1 76 ? 1.536 6.855 -31.908 1.00 56.19 76 ASP A N 1
ATOM 586 C CA . ASP A 1 76 ? 1.791 6.249 -33.225 1.00 56.19 76 ASP A CA 1
ATOM 587 C C . ASP A 1 76 ? 3.156 6.643 -33.850 1.00 56.19 76 ASP A C 1
ATOM 589 O O . ASP A 1 76 ? 3.296 6.772 -35.062 1.00 56.19 76 ASP A O 1
ATOM 593 N N . THR A 1 77 ? 4.201 6.852 -33.049 1.00 60.25 77 THR A N 1
ATOM 594 C CA . THR A 1 77 ? 5.564 7.162 -33.506 1.00 60.25 77 THR A CA 1
ATOM 595 C C . THR A 1 77 ? 6.515 5.982 -33.292 1.00 60.25 77 THR A C 1
ATOM 597 O O . THR A 1 77 ? 7.669 6.169 -32.933 1.00 60.25 77 THR A O 1
ATOM 600 N N . ASP A 1 78 ? 6.043 4.763 -33.557 1.00 53.47 78 ASP A N 1
ATOM 601 C CA . ASP A 1 78 ? 6.907 3.652 -33.992 1.00 53.47 78 ASP A CA 1
ATOM 602 C C . ASP A 1 78 ? 6.679 3.425 -35.497 1.00 53.47 78 ASP A C 1
ATOM 604 O O . ASP A 1 78 ? 6.322 2.357 -35.974 1.00 53.47 78 ASP A O 1
ATOM 608 N N . SER A 1 79 ? 6.771 4.517 -36.259 1.00 50.44 79 SER A N 1
ATOM 609 C CA . SER A 1 79 ? 6.804 4.506 -37.721 1.00 50.44 79 SER A CA 1
ATOM 610 C C . SER A 1 79 ? 8.064 5.227 -38.180 1.00 50.44 79 SER A C 1
ATOM 612 O O . SER A 1 79 ? 8.016 6.214 -38.910 1.00 50.44 79 SER A O 1
ATOM 614 N N . LEU A 1 80 ? 9.210 4.726 -37.731 1.00 50.41 80 LEU A N 1
ATOM 615 C CA . LEU A 1 80 ? 10.436 4.806 -38.510 1.00 50.41 80 LEU A CA 1
ATOM 616 C C . LEU A 1 80 ? 10.715 3.393 -39.006 1.00 50.41 80 LEU A C 1
ATOM 618 O O . LEU A 1 80 ? 11.451 2.618 -38.407 1.00 50.41 80 LEU A O 1
ATOM 622 N N . ALA A 1 81 ? 10.052 3.067 -40.114 1.00 50.62 81 ALA A N 1
ATOM 623 C CA . ALA A 1 81 ? 10.578 2.100 -41.051 1.00 50.62 81 ALA A CA 1
ATOM 624 C C . ALA A 1 81 ? 12.025 2.500 -41.354 1.00 50.62 81 ALA A C 1
ATOM 626 O O . ALA A 1 81 ? 12.266 3.593 -41.864 1.00 50.62 81 ALA A O 1
ATOM 627 N N . GLU A 1 82 ? 12.976 1.635 -41.024 1.00 54.00 82 GLU A N 1
ATOM 628 C CA . GLU A 1 82 ? 14.317 1.739 -41.580 1.00 54.00 82 GLU A CA 1
ATOM 629 C C . GLU A 1 82 ? 14.195 1.442 -43.083 1.00 54.00 82 GLU A C 1
ATOM 631 O O . GLU A 1 82 ? 13.806 0.325 -43.445 1.00 54.00 82 GLU A O 1
ATOM 636 N N . PRO A 1 83 ? 14.462 2.394 -43.997 1.00 56.47 83 PRO A N 1
ATOM 637 C CA . PRO A 1 83 ? 14.646 2.022 -45.385 1.00 56.47 83 PRO A CA 1
ATOM 638 C C . PRO A 1 83 ? 15.919 1.180 -45.456 1.00 56.47 83 PRO A C 1
ATOM 640 O O . PRO A 1 83 ? 17.012 1.659 -45.157 1.00 56.47 83 PRO A O 1
ATOM 643 N N . GLY A 1 84 ? 15.755 -0.090 -45.834 1.00 60.16 84 GLY A N 1
ATOM 644 C CA . GLY A 1 84 ? 16.856 -1.000 -46.109 1.00 60.16 84 GLY A CA 1
ATOM 645 C C . GLY A 1 84 ? 17.899 -0.321 -46.990 1.00 60.16 84 GLY A C 1
ATOM 646 O O . GLY A 1 84 ? 17.620 0.066 -48.127 1.00 60.16 84 GLY A O 1
ATOM 647 N N . GLN A 1 85 ? 19.101 -0.157 -46.446 1.00 54.00 85 GLN A N 1
ATOM 648 C CA . GLN A 1 85 ? 20.220 0.382 -47.195 1.00 54.00 85 GLN A CA 1
ATOM 649 C C . GLN A 1 85 ? 20.706 -0.715 -48.146 1.00 54.00 85 GLN A C 1
ATOM 651 O O . GLN A 1 85 ? 21.290 -1.718 -47.739 1.00 54.00 85 GLN A O 1
ATOM 656 N N . ALA A 1 86 ? 20.345 -0.536 -49.415 1.00 50.41 86 ALA A N 1
ATOM 657 C CA . ALA A 1 86 ? 20.707 -1.387 -50.532 1.00 50.41 86 ALA A CA 1
ATOM 658 C C . ALA A 1 86 ? 22.228 -1.556 -50.630 1.00 50.41 86 ALA A C 1
ATOM 660 O O . ALA A 1 86 ? 22.984 -0.589 -50.515 1.00 50.41 86 ALA A O 1
ATOM 661 N N . GLY A 1 87 ? 22.647 -2.797 -50.874 1.00 58.84 87 GLY A N 1
ATOM 662 C CA . GLY A 1 87 ? 24.017 -3.120 -51.231 1.00 58.84 87 GLY A CA 1
ATOM 663 C C . GLY A 1 87 ? 24.431 -2.461 -52.543 1.00 58.84 87 GLY A C 1
ATOM 664 O O . GLY A 1 87 ? 23.645 -2.394 -53.490 1.00 58.84 87 GLY A O 1
ATOM 665 N N . GLN A 1 88 ? 25.680 -2.013 -52.565 1.00 61.66 88 GLN A N 1
ATOM 666 C CA . GLN A 1 88 ? 26.523 -1.806 -53.737 1.00 61.66 88 GLN A CA 1
ATOM 667 C C . GLN A 1 88 ? 27.927 -2.269 -53.359 1.00 61.66 88 GLN A C 1
ATOM 669 O O . GLN A 1 88 ? 28.346 -1.955 -52.220 1.00 61.66 88 GLN A O 1
#

Foldseek 3Di:
DWDFAADAAPVQVVLLQVLQVVVVHGPVRVCVVVVHDVVLLNCLRRVVDVDPVSVVSNVVSCVVSVRGTDGDDPPPPPPPDDPPDDDD

Secondary structure (DSSP, 8-state):
--EEE---THHHHHHHHHHHHHTT--HHHHHHHTT--HHHHHHHHHTS--SHHHHHHHHHHHHHHTPPPEEE---S------------

Radius of gyration: 19.11 Å; chains: 1; bounding box: 35×28×65 Å